Protein AF-A0A161YIM7-F1 (afdb_monomer)

pLDDT: mean 95.8, std 3.32, range [83.38, 98.69]

Structure (mmCIF, N/CA/C/O backbone):
data_AF-A0A161YIM7-F1
#
_entry.id   AF-A0A161YIM7-F1
#
loop_
_atom_site.group_PDB
_atom_site.id
_atom_site.type_symbol
_atom_site.label_atom_id
_atom_site.label_alt_id
_atom_site.label_comp_id
_atom_site.label_asym_id
_atom_site.label_entity_id
_atom_site.label_seq_id
_atom_site.pdbx_PDB_ins_code
_atom_site.Cartn_x
_atom_site.Cartn_y
_atom_site.Cartn_z
_atom_site.occupancy
_atom_site.B_iso_or_equiv
_atom_site.auth_seq_id
_atom_site.auth_comp_id
_atom_site.auth_asym_id
_atom_site.auth_atom_id
_atom_site.pdbx_PDB_model_num
ATOM 1 N N . MET A 1 1 ? 4.394 -6.286 -6.885 1.00 92.19 1 MET A N 1
ATOM 2 C CA . MET A 1 1 ? 4.815 -6.488 -5.472 1.00 92.19 1 MET A CA 1
ATOM 3 C C . MET A 1 1 ? 3.690 -6.049 -4.536 1.00 92.19 1 MET A C 1
ATOM 5 O O . MET A 1 1 ? 2.903 -5.214 -4.961 1.00 92.19 1 MET A O 1
ATOM 9 N N . THR A 1 2 ? 3.612 -6.550 -3.297 1.00 96.69 2 THR A N 1
ATOM 10 C CA . THR A 1 2 ? 2.640 -6.065 -2.295 1.00 96.69 2 THR A CA 1
ATOM 11 C C . THR A 1 2 ? 3.333 -5.645 -0.998 1.00 96.69 2 THR A C 1
ATOM 13 O O . THR A 1 2 ? 4.037 -6.451 -0.395 1.00 96.69 2 THR A O 1
ATOM 16 N N . LEU A 1 3 ? 3.091 -4.413 -0.546 1.00 96.56 3 LEU A N 1
ATOM 17 C CA . LEU A 1 3 ? 3.427 -3.931 0.793 1.00 96.56 3 LEU A CA 1
ATOM 18 C C . LEU A 1 3 ? 2.308 -4.315 1.754 1.00 96.56 3 LEU A C 1
ATOM 20 O O . LEU A 1 3 ? 1.174 -3.858 1.606 1.00 96.56 3 LEU A O 1
ATOM 24 N N . ARG A 1 4 ? 2.618 -5.151 2.743 1.00 97.06 4 ARG A N 1
ATOM 25 C CA . ARG A 1 4 ? 1.654 -5.534 3.772 1.00 97.06 4 ARG A CA 1
ATOM 26 C C . ARG A 1 4 ? 1.942 -4.765 5.049 1.00 97.06 4 ARG A C 1
ATOM 28 O O . ARG A 1 4 ? 3.027 -4.878 5.612 1.00 97.06 4 ARG A O 1
ATOM 35 N N . LEU A 1 5 ? 0.968 -3.970 5.470 1.00 96.06 5 LEU A N 1
ATOM 36 C CA . LEU A 1 5 ? 1.091 -3.071 6.606 1.00 96.06 5 LEU A CA 1
ATOM 37 C C . LEU A 1 5 ? 0.435 -3.707 7.829 1.00 96.06 5 LEU A C 1
ATOM 39 O O . LEU A 1 5 ? -0.696 -4.195 7.759 1.00 96.06 5 LEU A O 1
ATOM 43 N N . PHE A 1 6 ? 1.151 -3.689 8.948 1.00 93.69 6 PHE A N 1
ATOM 44 C CA . PHE A 1 6 ? 0.723 -4.297 10.202 1.00 93.69 6 PHE A CA 1
ATOM 45 C C . PHE A 1 6 ? 0.851 -3.283 11.330 1.00 93.69 6 PHE A C 1
ATOM 47 O O . PHE A 1 6 ? 1.867 -2.603 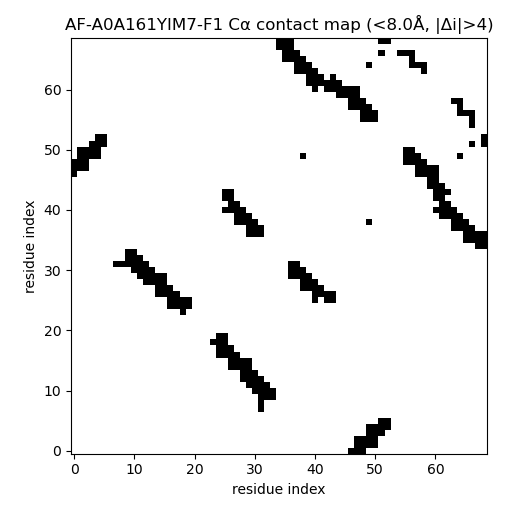11.418 1.00 93.69 6 PHE A O 1
ATOM 54 N N . GLU A 1 7 ? -0.189 -3.194 12.163 1.00 89.81 7 GLU A N 1
ATOM 55 C CA . GLU A 1 7 ? -0.175 -2.489 13.455 1.00 89.81 7 GLU A CA 1
ATOM 56 C C . GLU A 1 7 ? 0.495 -1.100 13.439 1.00 89.81 7 GLU A C 1
ATOM 58 O O . GLU A 1 7 ? 1.214 -0.728 14.361 1.00 89.81 7 GLU A O 1
ATOM 63 N N . LEU A 1 8 ? 0.254 -0.303 12.392 1.00 93.00 8 LEU A N 1
ATOM 64 C CA . LEU A 1 8 ? 0.833 1.038 12.282 1.00 93.00 8 LEU A CA 1
ATOM 65 C C . LEU A 1 8 ? 0.233 1.957 13.352 1.00 93.00 8 LEU A C 1
ATOM 67 O O . LEU A 1 8 ? -0.984 2.123 13.335 1.00 93.00 8 LEU A O 1
ATOM 71 N N . PRO A 1 9 ? 1.003 2.584 14.254 1.00 94.69 9 PRO A N 1
ATOM 72 C CA . PRO A 1 9 ? 0.449 3.548 15.201 1.00 94.69 9 PRO A CA 1
ATOM 73 C C . PRO A 1 9 ? -0.075 4.798 14.482 1.00 94.69 9 PRO A C 1
ATOM 75 O O . PRO A 1 9 ? 0.335 5.117 13.366 1.00 94.69 9 PRO A O 1
ATOM 78 N N . ASP A 1 10 ? -1.006 5.514 15.109 1.00 94.75 10 ASP A N 1
ATOM 79 C CA . ASP A 1 10 ? -1.386 6.834 14.603 1.00 94.75 10 ASP A CA 1
ATOM 80 C C . ASP A 1 10 ? -0.174 7.781 14.610 1.00 94.75 10 ASP A C 1
ATOM 82 O O . ASP A 1 10 ? 0.666 7.714 15.509 1.00 94.75 10 ASP A O 1
ATOM 86 N N . GLY A 1 11 ? -0.062 8.624 13.585 1.00 97.50 11 GLY A N 1
ATOM 87 C CA . GLY A 1 11 ? 1.104 9.477 13.355 1.00 97.50 11 GLY A CA 1
ATOM 88 C C . GLY A 1 11 ? 2.333 8.749 12.799 1.00 97.50 11 GLY A C 1
ATOM 89 O O . GLY A 1 11 ? 3.385 9.373 12.672 1.00 97.50 11 GLY A O 1
ATOM 90 N N . HIS A 1 12 ? 2.229 7.457 12.460 1.00 97.50 12 HIS A N 1
ATOM 91 C CA . HIS A 1 12 ? 3.319 6.709 11.827 1.00 97.50 12 HIS A CA 1
ATOM 92 C C . HIS A 1 12 ? 3.766 7.370 10.520 1.00 97.50 12 HIS A C 1
ATOM 94 O O . HIS A 1 12 ? 2.930 7.736 9.696 1.00 97.50 12 HIS A O 1
ATOM 100 N N . ASP A 1 13 ? 5.078 7.460 10.309 1.00 98.19 13 ASP A N 1
ATOM 101 C CA . ASP A 1 13 ? 5.708 7.929 9.074 1.00 98.19 13 ASP A CA 1
ATOM 102 C C . ASP A 1 13 ? 7.046 7.204 8.895 1.00 98.19 13 ASP A C 1
ATOM 104 O O . ASP A 1 13 ? 7.944 7.313 9.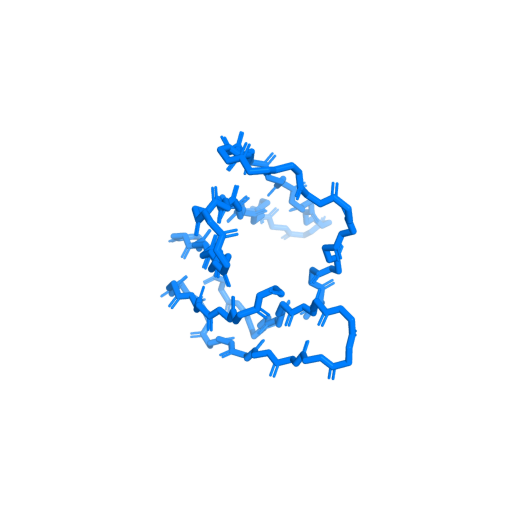733 1.00 98.19 13 ASP A O 1
ATOM 108 N N . SER A 1 14 ? 7.167 6.405 7.838 1.00 97.81 14 SER A N 1
ATOM 109 C CA . SER A 1 14 ? 8.369 5.612 7.582 1.00 97.81 14 SER A CA 1
ATOM 110 C C . SER A 1 14 ? 8.628 5.429 6.102 1.00 97.81 14 SER A C 1
ATOM 112 O O . SER A 1 14 ? 7.6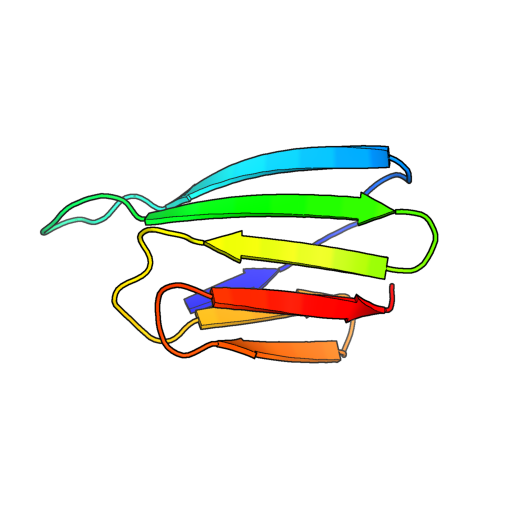91 5.311 5.313 1.00 97.81 14 SER A O 1
ATOM 114 N N . THR A 1 15 ? 9.895 5.238 5.758 1.00 98.31 15 THR A N 1
ATOM 115 C CA . THR A 1 15 ? 10.315 4.855 4.414 1.00 98.31 15 THR A CA 1
ATOM 116 C C . THR A 1 15 ? 10.755 3.395 4.387 1.00 98.31 15 THR A C 1
ATOM 118 O O . THR A 1 15 ? 11.583 2.973 5.192 1.00 98.31 15 THR A O 1
ATOM 121 N N . THR A 1 16 ? 10.213 2.622 3.450 1.00 97.44 16 THR A N 1
ATOM 122 C CA . THR A 1 16 ? 10.638 1.258 3.131 1.00 97.44 16 THR A CA 1
ATOM 123 C C . THR A 1 16 ? 11.323 1.258 1.774 1.00 97.44 16 THR A C 1
ATOM 125 O O . THR A 1 16 ? 10.726 1.657 0.778 1.00 97.44 16 THR A O 1
ATOM 128 N N . THR A 1 17 ? 12.561 0.777 1.729 1.00 97.25 17 THR A N 1
ATOM 129 C CA . THR A 1 17 ? 13.305 0.595 0.482 1.00 97.25 17 THR A CA 1
ATOM 130 C C . THR A 1 17 ? 13.336 -0.882 0.134 1.00 97.25 17 THR A C 1
ATOM 132 O O . THR A 1 17 ? 13.779 -1.711 0.928 1.00 97.25 17 THR A O 1
ATOM 135 N N . VAL A 1 18 ? 12.859 -1.208 -1.060 1.00 95.00 18 VA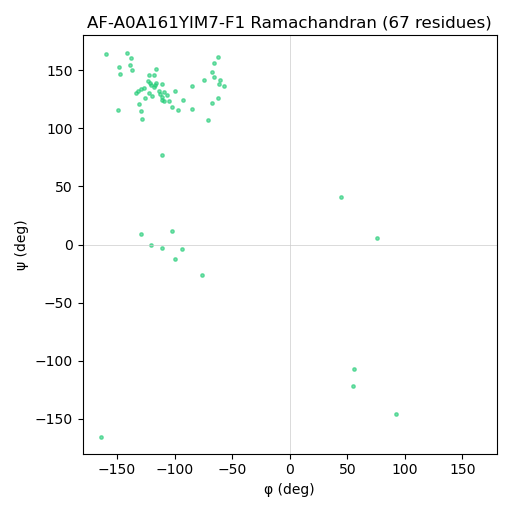L A N 1
ATOM 136 C CA . VAL A 1 18 ? 12.898 -2.551 -1.624 1.00 95.00 18 VAL A CA 1
ATOM 137 C C . VAL A 1 18 ? 14.114 -2.634 -2.544 1.00 95.00 18 VAL A C 1
ATOM 139 O O . VAL A 1 18 ? 14.175 -1.896 -3.533 1.00 95.00 18 VAL A O 1
ATOM 142 N N . PRO A 1 19 ? 15.100 -3.487 -2.227 1.00 94.19 19 PRO A N 1
ATOM 143 C CA . PRO A 1 19 ? 16.259 -3.664 -3.084 1.00 94.19 19 PRO A CA 1
ATOM 144 C C . PRO A 1 19 ? 15.853 -4.320 -4.405 1.00 94.19 19 PRO A C 1
ATOM 146 O O . PRO A 1 19 ? 14.936 -5.139 -4.457 1.00 94.19 19 PRO A O 1
ATOM 149 N N . SER A 1 20 ? 16.573 -3.974 -5.467 1.00 89.50 20 SER A N 1
ATOM 150 C CA . SER A 1 20 ? 16.479 -4.630 -6.766 1.00 89.50 20 SER A CA 1
ATOM 151 C C . SER A 1 20 ? 17.772 -5.394 -7.030 1.00 89.50 20 SER A C 1
ATOM 153 O O . SER A 1 20 ? 18.857 -4.897 -6.735 1.00 89.50 20 SER A O 1
ATOM 155 N N . GLU A 1 21 ? 17.668 -6.605 -7.574 1.00 86.94 21 GLU A N 1
ATOM 156 C CA . GLU A 1 21 ? 18.845 -7.412 -7.928 1.00 86.94 21 GLU A CA 1
ATOM 157 C C . GLU A 1 21 ? 19.527 -6.913 -9.209 1.00 86.94 21 GLU A C 1
ATOM 159 O O . GLU A 1 21 ? 20.721 -7.126 -9.404 1.00 86.94 21 GLU A O 1
ATOM 164 N N . THR A 1 22 ? 18.778 -6.251 -10.095 1.00 85.25 22 THR A N 1
ATOM 165 C CA . THR A 1 22 ? 19.224 -5.926 -11.461 1.00 85.25 22 THR A CA 1
ATOM 166 C C . THR A 1 22 ? 19.048 -4.453 -11.827 1.00 85.25 22 THR A C 1
ATOM 168 O O . THR A 1 22 ? 19.180 -4.094 -12.996 1.00 85.25 22 THR A O 1
ATOM 171 N N . GLY A 1 23 ? 18.696 -3.590 -10.875 1.00 86.00 23 GLY A N 1
ATOM 172 C CA . GLY A 1 23 ? 18.415 -2.182 -11.142 1.00 86.00 23 GLY A CA 1
ATOM 173 C C . GLY A 1 23 ? 18.412 -1.322 -9.886 1.00 86.00 23 GLY A C 1
ATOM 174 O O . GLY A 1 23 ? 18.871 -1.743 -8.829 1.00 86.00 23 GLY A O 1
ATOM 175 N N . GLU A 1 24 ? 17.875 -0.112 -10.017 1.00 93.31 24 GLU A N 1
ATOM 176 C CA . GLU A 1 24 ? 17.726 0.809 -8.890 1.00 93.31 24 GLU A CA 1
ATOM 177 C C . GLU A 1 24 ? 16.723 0.259 -7.860 1.00 93.31 24 GLU A C 1
ATOM 179 O O . GLU A 1 24 ? 15.724 -0.362 -8.253 1.00 93.31 24 GLU A O 1
ATOM 184 N N . PRO A 1 25 ? 16.956 0.476 -6.553 1.00 95.69 25 PRO A N 1
ATOM 185 C CA . PRO A 1 25 ? 15.971 0.157 -5.529 1.00 95.69 25 PRO A CA 1
ATOM 186 C C . PRO A 1 25 ? 14.696 0.991 -5.717 1.00 95.69 25 PRO A C 1
ATOM 188 O O . PRO A 1 25 ? 14.696 2.021 -6.389 1.00 95.69 25 PRO A O 1
ATOM 191 N N . THR A 1 26 ? 13.599 0.541 -5.112 1.00 96.94 26 THR A N 1
ATOM 192 C CA . THR A 1 26 ? 12.325 1.276 -5.097 1.00 96.94 26 THR A CA 1
ATOM 193 C C . THR A 1 26 ? 11.961 1.664 -3.676 1.00 96.94 26 THR A C 1
ATOM 195 O O . THR A 1 26 ? 12.102 0.864 -2.748 1.00 96.94 26 THR A O 1
ATOM 198 N N . THR A 1 27 ? 11.465 2.878 -3.499 1.00 98.19 27 THR A N 1
ATOM 199 C CA . THR A 1 27 ? 11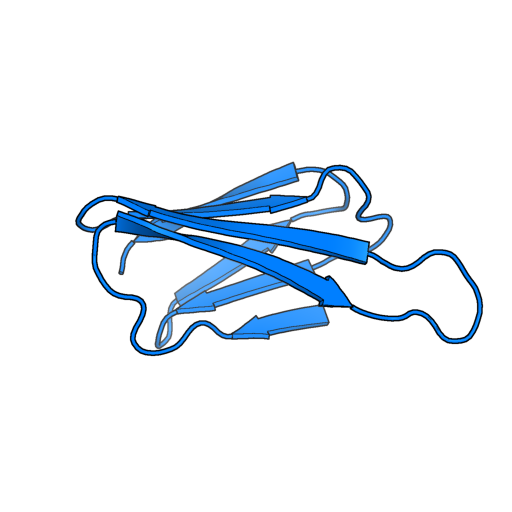.225 3.493 -2.202 1.00 98.19 27 THR A CA 1
ATOM 200 C C . THR A 1 27 ? 9.742 3.775 -2.007 1.00 98.19 27 THR A C 1
ATOM 202 O O . THR A 1 27 ? 9.053 4.266 -2.899 1.00 98.19 27 THR A O 1
ATOM 205 N N . PHE A 1 28 ? 9.249 3.485 -0.805 1.00 98.50 28 PHE A N 1
ATOM 206 C CA . PHE A 1 28 ? 7.858 3.695 -0.424 1.00 98.50 28 PHE A CA 1
ATOM 207 C C . PHE A 1 28 ? 7.788 4.420 0.909 1.00 98.50 28 PHE A C 1
ATOM 209 O O . PHE A 1 28 ? 8.258 3.904 1.924 1.00 98.50 28 PHE A O 1
ATOM 216 N N . ARG A 1 29 ? 7.162 5.592 0.933 1.00 98.56 29 ARG A N 1
ATOM 217 C CA . ARG A 1 29 ? 6.835 6.282 2.180 1.00 98.56 29 ARG A CA 1
ATOM 218 C C . ARG A 1 29 ? 5.435 5.883 2.613 1.00 98.56 29 ARG A C 1
ATOM 220 O O . ARG A 1 29 ? 4.488 6.053 1.857 1.00 98.56 29 ARG A O 1
ATOM 227 N N . THR A 1 30 ? 5.310 5.366 3.827 1.00 98.56 30 THR A N 1
ATOM 228 C CA . THR A 1 30 ? 4.039 4.988 4.450 1.00 98.56 30 THR A CA 1
ATOM 229 C C . THR A 1 30 ? 3.743 5.947 5.586 1.00 98.56 30 THR A C 1
ATOM 231 O O . THR A 1 30 ? 4.544 6.056 6.514 1.00 98.56 30 THR A O 1
ATOM 234 N N . ARG A 1 31 ? 2.579 6.595 5.542 1.00 98.38 31 ARG A N 1
ATOM 235 C CA . ARG A 1 31 ? 2.110 7.507 6.584 1.00 98.38 31 ARG A CA 1
ATOM 236 C 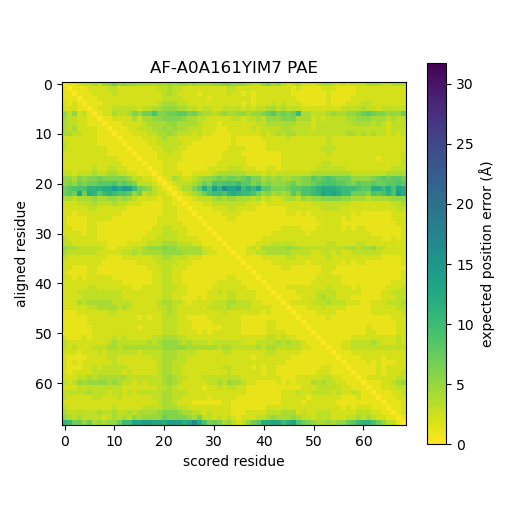C . ARG A 1 31 ? 0.717 7.116 7.063 1.00 98.38 31 ARG A C 1
ATOM 238 O O . ARG A 1 31 ? -0.156 6.851 6.238 1.00 98.38 31 ARG A O 1
ATOM 245 N N . ARG A 1 32 ? 0.494 7.098 8.379 1.00 97.88 32 ARG A N 1
ATOM 246 C CA . ARG A 1 32 ? -0.834 6.920 8.985 1.00 97.88 32 ARG A CA 1
ATOM 247 C C . ARG A 1 32 ? -1.287 8.217 9.649 1.00 97.88 32 ARG A C 1
ATOM 249 O O . ARG A 1 32 ? -0.596 8.749 10.511 1.00 97.88 32 ARG A O 1
ATOM 256 N N . GLU A 1 33 ? -2.484 8.666 9.288 1.00 97.56 33 GLU A N 1
ATOM 257 C CA . GLU A 1 33 ? -3.182 9.789 9.914 1.00 97.56 33 GLU A CA 1
ATOM 258 C C . GLU A 1 33 ? -4.601 9.354 10.303 1.00 97.56 33 GLU A C 1
ATOM 260 O O . GLU A 1 33 ? -5.476 9.123 9.461 1.00 97.56 33 GLU A O 1
ATOM 265 N N . GLY A 1 34 ? -4.838 9.187 11.601 1.00 95.75 34 GLY A N 1
ATOM 266 C CA . GLY A 1 34 ? -6.088 8.695 12.161 1.00 95.75 34 GLY A CA 1
ATOM 267 C C . GLY A 1 34 ? -6.488 7.332 11.592 1.00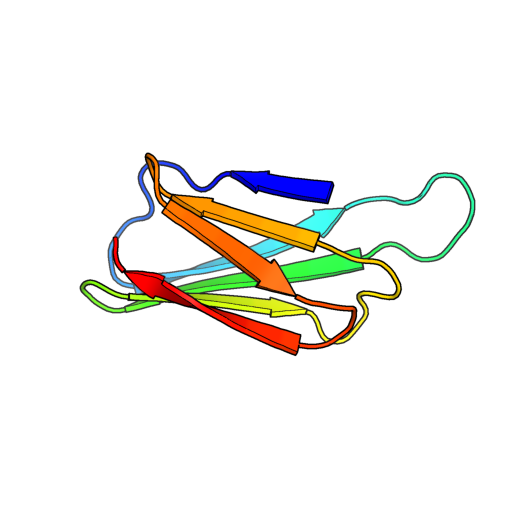 95.75 34 GLY A C 1
ATOM 268 O O . GLY A 1 34 ? -5.921 6.284 11.928 1.00 95.75 34 GLY A O 1
ATOM 269 N N . ARG A 1 35 ? -7.520 7.342 10.740 1.00 94.62 35 ARG A N 1
ATOM 270 C CA . ARG A 1 35 ? -8.090 6.143 10.098 1.00 94.62 35 ARG A CA 1
ATOM 271 C C . ARG A 1 35 ? -7.658 5.962 8.645 1.00 94.62 35 ARG A C 1
ATOM 273 O O . ARG A 1 35 ? -8.248 5.155 7.931 1.00 94.62 35 ARG A O 1
ATOM 280 N N . ARG A 1 36 ? -6.669 6.725 8.189 1.00 96.25 36 ARG A N 1
ATOM 281 C CA . ARG A 1 36 ? -6.175 6.680 6.817 1.00 96.25 36 ARG A CA 1
ATOM 282 C C . ARG A 1 36 ? -4.703 6.326 6.803 1.00 96.25 36 ARG A C 1
ATOM 284 O O . ARG A 1 36 ? -3.926 6.844 7.601 1.00 96.25 36 ARG A O 1
ATOM 291 N N . VAL A 1 37 ? -4.340 5.459 5.872 1.00 97.81 37 VAL A N 1
ATOM 292 C CA . VAL A 1 37 ? -2.955 5.226 5.491 1.00 97.81 37 VAL A CA 1
ATOM 293 C C . VAL A 1 37 ? -2.763 5.702 4.062 1.00 97.81 37 VAL A C 1
ATOM 295 O O . VAL A 1 37 ? -3.552 5.351 3.184 1.00 97.81 37 VAL A O 1
ATOM 298 N N . THR A 1 38 ? -1.700 6.468 3.855 1.00 98.44 38 THR A N 1
ATOM 299 C CA . THR A 1 38 ? -1.214 6.891 2.545 1.00 98.44 38 THR A CA 1
ATOM 300 C C . THR A 1 38 ? 0.133 6.227 2.309 1.00 98.44 38 THR A C 1
ATOM 302 O O . THR A 1 38 ? 1.016 6.274 3.171 1.00 98.44 38 THR A O 1
ATOM 305 N N . VAL A 1 39 ? 0.291 5.594 1.151 1.00 98.56 39 VAL A N 1
ATOM 306 C CA . VAL A 1 39 ? 1.582 5.084 0.691 1.00 98.56 39 VAL A CA 1
ATOM 307 C C . VAL A 1 39 ? 1.925 5.764 -0.617 1.00 98.56 39 VAL A C 1
ATOM 309 O O . VAL A 1 39 ? 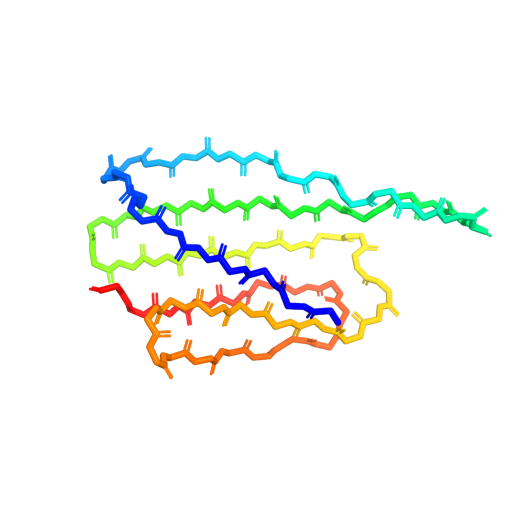1.122 5.751 -1.547 1.00 98.56 39 VAL A O 1
ATOM 312 N N . THR A 1 40 ? 3.119 6.332 -0.685 1.00 98.69 40 THR A N 1
ATOM 313 C CA . THR A 1 40 ? 3.625 7.050 -1.855 1.00 98.69 40 THR A CA 1
ATOM 314 C C . THR A 1 40 ? 4.910 6.405 -2.332 1.00 98.69 40 THR A C 1
ATOM 316 O O . THR A 1 40 ? 5.771 6.062 -1.518 1.00 98.69 40 THR A O 1
ATOM 319 N N . SER A 1 41 ? 5.054 6.282 -3.647 1.00 98.44 41 SER A N 1
ATOM 320 C CA . SER A 1 41 ? 6.337 6.024 -4.290 1.00 98.44 41 SER A CA 1
ATOM 321 C C . SER A 1 41 ? 6.528 6.986 -5.452 1.00 98.44 41 SER A C 1
ATOM 323 O O . SER A 1 41 ? 5.639 7.129 -6.287 1.00 98.44 41 SER A O 1
ATOM 325 N N . ASP A 1 42 ? 7.700 7.611 -5.507 1.00 98.25 42 ASP A N 1
ATOM 326 C CA . ASP A 1 42 ? 8.094 8.514 -6.593 1.00 98.25 42 ASP A CA 1
ATOM 327 C C . ASP A 1 42 ? 9.008 7.820 -7.621 1.00 98.25 42 ASP A C 1
ATOM 329 O O . ASP A 1 42 ? 9.255 8.348 -8.704 1.00 98.25 42 ASP A O 1
ATOM 333 N N . ASP A 1 43 ? 9.525 6.632 -7.290 1.00 97.06 43 ASP A N 1
ATOM 334 C CA . ASP A 1 43 ? 10.530 5.895 -8.062 1.00 97.06 43 ASP A CA 1
ATOM 335 C C . ASP A 1 43 ? 10.060 4.501 -8.517 1.00 97.06 43 ASP A C 1
ATOM 337 O O . ASP A 1 43 ? 10.800 3.808 -9.222 1.00 97.06 43 ASP A O 1
ATOM 341 N N . ALA A 1 44 ? 8.831 4.092 -8.177 1.00 96.50 44 ALA A N 1
ATOM 342 C CA . ALA A 1 44 ? 8.246 2.841 -8.643 1.00 96.50 44 ALA A CA 1
ATOM 343 C C . ALA A 1 44 ? 8.085 2.823 -10.168 1.00 96.50 44 ALA A C 1
ATOM 345 O O . ALA A 1 44 ? 7.442 3.676 -10.777 1.00 96.50 44 ALA A O 1
ATOM 346 N N . ARG A 1 45 ? 8.643 1.782 -10.793 1.00 94.69 45 ARG A N 1
ATOM 347 C CA . ARG A 1 45 ? 8.617 1.574 -12.256 1.00 94.69 45 ARG A CA 1
ATOM 348 C C . ARG A 1 45 ? 7.742 0.400 -12.688 1.00 94.69 45 ARG A C 1
ATOM 350 O O . ARG A 1 45 ? 7.632 0.123 -13.876 1.00 94.69 45 ARG A O 1
ATOM 357 N N . ALA A 1 46 ? 7.166 -0.319 -11.730 1.00 93.94 46 ALA A N 1
ATOM 358 C CA . ALA A 1 46 ? 6.376 -1.522 -11.954 1.00 93.94 46 ALA A CA 1
ATOM 359 C C . ALA A 1 46 ? 5.131 -1.523 -11.053 1.00 93.94 46 ALA A C 1
ATOM 361 O O . ALA A 1 46 ? 5.131 -0.829 -10.032 1.00 93.94 46 ALA A O 1
ATOM 362 N N . PRO A 1 47 ? 4.096 -2.319 -11.382 1.00 97.12 47 PRO A N 1
ATOM 363 C CA . PRO A 1 47 ? 2.870 -2.374 -10.598 1.00 97.12 47 PRO A CA 1
ATOM 364 C C . PRO A 1 47 ? 3.112 -2.844 -9.160 1.00 97.12 47 PRO A C 1
ATOM 366 O O . PRO A 1 47 ? 3.838 -3.819 -8.888 1.00 97.12 47 PRO A O 1
ATOM 369 N N . TRP A 1 48 ? 2.441 -2.186 -8.223 1.00 97.94 48 TRP A N 1
ATOM 370 C CA . TRP A 1 48 ? 2.525 -2.499 -6.803 1.00 97.94 48 TRP A CA 1
ATOM 371 C C . TRP A 1 48 ? 1.169 -2.374 -6.116 1.00 97.94 48 TRP A C 1
ATOM 373 O O . TRP A 1 48 ? 0.198 -1.855 -6.662 1.00 97.94 48 TRP A O 1
ATOM 383 N N . ALA A 1 49 ? 1.087 -2.938 -4.917 1.00 98.12 49 ALA A N 1
ATOM 384 C CA . ALA A 1 49 ? -0.120 -2.945 -4.114 1.00 98.12 49 ALA A CA 1
ATOM 385 C C . ALA A 1 49 ? 0.199 -2.677 -2.647 1.00 98.12 49 ALA A C 1
ATOM 387 O O . ALA A 1 49 ? 1.283 -3.012 -2.167 1.00 98.12 49 ALA A O 1
ATOM 388 N N . VAL A 1 50 ? -0.781 -2.144 -1.928 1.00 98.19 50 VAL A N 1
ATOM 389 C CA . VAL A 1 50 ? -0.762 -2.005 -0.471 1.00 98.19 50 VAL A CA 1
ATOM 390 C C . VAL A 1 50 ? -1.895 -2.824 0.104 1.00 98.19 50 VAL A C 1
ATOM 392 O O . VAL A 1 50 ? -3.019 -2.762 -0.396 1.00 98.19 50 VAL A O 1
ATOM 395 N N . GLN A 1 51 ? -1.601 -3.564 1.168 1.00 97.69 51 GLN A N 1
ATOM 396 C CA . GLN A 1 51 ? -2.578 -4.340 1.908 1.00 97.69 51 GLN A CA 1
ATOM 397 C C . GLN A 1 51 ? -2.615 -3.937 3.385 1.00 97.69 51 GLN A C 1
ATOM 399 O O . GLN A 1 51 ? -1.586 -3.944 4.063 1.00 97.69 51 GLN A O 1
ATOM 404 N N . VAL A 1 52 ? -3.826 -3.679 3.883 1.00 95.12 52 VAL A N 1
ATOM 405 C CA . VAL A 1 52 ? -4.153 -3.464 5.301 1.00 95.12 52 VAL A CA 1
ATOM 406 C C . VAL A 1 52 ? -5.330 -4.370 5.651 1.00 95.12 52 VAL A C 1
ATOM 408 O O . VAL A 1 52 ? -6.430 -4.199 5.122 1.00 95.12 52 VAL A O 1
ATOM 411 N N . GLY A 1 53 ? -5.113 -5.349 6.534 1.00 92.25 53 GLY A N 1
ATOM 412 C CA . GLY A 1 53 ? -6.109 -6.397 6.780 1.00 92.25 53 GLY A CA 1
ATOM 413 C C . GLY A 1 53 ? -6.494 -7.098 5.470 1.00 92.25 53 GLY A C 1
ATOM 414 O O . GLY A 1 53 ? -5.615 -7.594 4.760 1.00 92.25 53 GLY A O 1
ATOM 415 N N . ASP A 1 54 ? -7.785 -7.074 5.133 1.00 94.44 54 ASP A N 1
ATOM 416 C CA . ASP A 1 54 ? -8.335 -7.642 3.891 1.00 94.44 54 ASP A CA 1
ATOM 417 C C . ASP A 1 54 ? -8.447 -6.625 2.740 1.00 94.44 54 ASP A C 1
ATOM 419 O O . ASP A 1 54 ? -8.833 -6.973 1.623 1.00 94.44 54 ASP A O 1
ATOM 423 N N . ARG A 1 55 ? -8.126 -5.349 2.988 1.00 95.12 55 ARG A N 1
ATOM 424 C CA . ARG A 1 55 ? -8.210 -4.287 1.977 1.00 95.12 55 ARG A CA 1
ATOM 425 C C . ARG A 1 55 ? -6.939 -4.244 1.149 1.00 95.12 55 ARG A C 1
ATOM 427 O O . ARG A 1 55 ? -5.844 -4.270 1.705 1.00 95.12 55 ARG A O 1
ATOM 434 N N . VAL A 1 56 ? -7.098 -4.111 -0.167 1.00 97.38 56 VAL A N 1
ATOM 435 C CA . VAL A 1 56 ? -5.993 -4.002 -1.125 1.00 97.38 56 VAL A CA 1
ATOM 436 C C . VAL A 1 56 ? -6.259 -2.860 -2.099 1.00 97.38 56 VAL A C 1
ATOM 438 O O . VAL A 1 56 ? -7.329 -2.811 -2.705 1.00 97.38 56 VAL A O 1
ATOM 441 N N . VAL A 1 57 ? -5.272 -1.985 -2.290 1.00 98.00 57 VAL A N 1
ATOM 442 C CA . VAL A 1 57 ? -5.261 -0.959 -3.350 1.00 98.00 57 VAL A CA 1
ATOM 443 C C . VAL A 1 57 ? -4.020 -1.160 -4.212 1.00 98.00 57 VAL A C 1
ATOM 445 O O . VAL A 1 57 ? -2.990 -1.613 -3.712 1.00 98.00 57 VAL A O 1
ATOM 448 N N . ARG A 1 58 ? -4.139 -0.883 -5.512 1.00 98.00 58 ARG A N 1
ATOM 449 C CA . ARG A 1 58 ? -3.074 -1.038 -6.511 1.00 98.00 58 ARG A CA 1
ATOM 450 C C . ARG A 1 58 ? -2.693 0.315 -7.096 1.00 98.00 58 ARG A C 1
ATOM 452 O O . ARG A 1 58 ? -3.554 1.183 -7.184 1.00 98.00 58 ARG A O 1
ATOM 459 N N . ALA A 1 59 ? -1.439 0.425 -7.511 1.00 97.94 59 ALA A N 1
ATOM 460 C CA . ALA A 1 59 ? -0.889 1.551 -8.251 1.00 97.94 59 ALA A CA 1
ATOM 461 C C . ALA A 1 59 ? 0.006 1.053 -9.389 1.00 97.94 59 ALA A C 1
ATOM 463 O O . ALA A 1 59 ? 0.645 -0.004 -9.297 1.00 97.94 59 ALA A O 1
ATOM 464 N N . GLU A 1 60 ? 0.056 1.846 -10.453 1.00 97.19 60 GLU A N 1
ATOM 465 C CA . GLU A 1 60 ? 0.759 1.528 -11.694 1.00 97.19 60 GLU A CA 1
ATOM 466 C C . GLU A 1 60 ? 1.973 2.461 -11.849 1.00 97.19 60 GLU A C 1
ATOM 468 O O . GLU A 1 60 ? 1.950 3.432 -12.599 1.00 97.19 60 GLU A O 1
ATOM 473 N N . GLY A 1 61 ? 3.051 2.172 -11.108 1.00 96.31 61 GLY A N 1
ATOM 474 C CA . GLY A 1 61 ? 4.280 2.977 -11.106 1.00 96.31 61 GLY A CA 1
ATOM 475 C C . GLY A 1 61 ? 4.307 4.052 -10.015 1.00 96.31 61 GLY A C 1
ATOM 476 O O . GLY A 1 61 ? 3.835 3.810 -8.905 1.00 96.31 61 GLY A O 1
ATOM 477 N N . ALA A 1 62 ? 4.916 5.203 -10.301 1.00 97.88 62 ALA A N 1
ATOM 478 C CA . ALA A 1 62 ? 5.073 6.296 -9.346 1.00 97.88 62 ALA A CA 1
ATOM 479 C C . ALA A 1 62 ? 3.723 6.980 -9.074 1.00 97.88 62 ALA A C 1
ATOM 481 O O . ALA A 1 62 ? 3.181 7.682 -9.928 1.00 97.88 62 ALA A O 1
ATOM 482 N N . GLU A 1 63 ? 3.167 6.741 -7.889 1.00 98.19 63 GLU A N 1
ATOM 483 C CA . GLU A 1 63 ? 1.832 7.181 -7.491 1.00 98.19 63 GLU A CA 1
ATOM 484 C C . GLU A 1 63 ? 1.700 7.188 -5.956 1.00 98.19 63 GLU A C 1
ATOM 486 O O . GLU A 1 63 ? 2.494 6.588 -5.225 1.00 98.19 63 GLU A O 1
ATOM 491 N N . SER A 1 64 ? 0.669 7.874 -5.458 1.00 98.00 64 SER A N 1
ATOM 492 C CA . SER A 1 64 ? 0.200 7.762 -4.077 1.00 98.00 64 SER A CA 1
ATOM 493 C C . SER A 1 64 ? -1.141 7.041 -4.013 1.00 98.00 64 SER A C 1
ATOM 495 O O . SER A 1 64 ? -2.079 7.419 -4.709 1.00 98.00 64 SER A O 1
ATOM 497 N N . VAL A 1 65 ? -1.254 6.056 -3.124 1.00 98.19 65 VAL A N 1
ATOM 498 C CA . VAL A 1 65 ? -2.511 5.351 -2.845 1.00 98.19 65 VAL A CA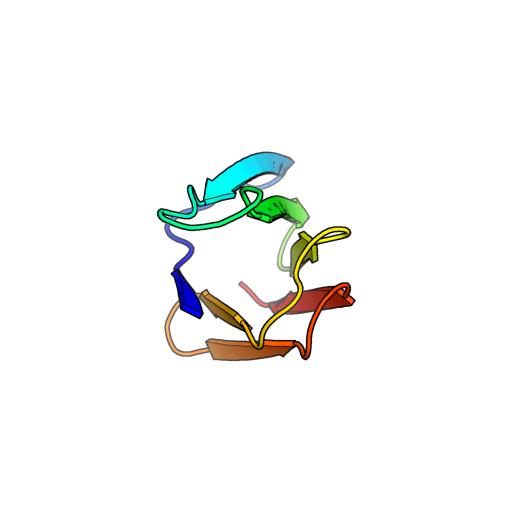 1
ATOM 499 C C . VAL A 1 65 ? -2.935 5.556 -1.403 1.00 98.19 65 VAL A C 1
ATOM 501 O O . VAL A 1 65 ? -2.108 5.610 -0.491 1.00 98.19 65 VAL A O 1
ATOM 504 N N . GLU A 1 66 ? -4.245 5.623 -1.193 1.00 97.38 66 GLU A N 1
ATOM 505 C CA . GLU A 1 66 ? -4.842 5.772 0.128 1.00 97.38 66 GLU A CA 1
ATOM 506 C C . GLU A 1 66 ? -5.814 4.636 0.412 1.00 97.38 66 GLU A C 1
ATOM 508 O O . GLU A 1 66 ? -6.577 4.205 -0.456 1.00 97.38 66 GLU A O 1
ATOM 513 N N . LEU A 1 67 ? -5.809 4.156 1.651 1.00 95.56 67 LEU A N 1
ATOM 514 C CA . LEU A 1 67 ? -6.766 3.162 2.118 1.00 95.56 67 LEU A CA 1
ATOM 515 C C . LEU A 1 67 ? -7.091 3.355 3.605 1.00 95.56 67 LEU A C 1
ATOM 517 O O . LEU A 1 67 ? -6.238 3.786 4.387 1.00 95.56 67 LEU A O 1
ATOM 521 N N . PRO A 1 68 ? -8.333 3.047 4.014 1.00 92.75 68 PRO A N 1
ATOM 522 C CA . PRO A 1 68 ? -8.724 3.112 5.412 1.00 92.75 68 PRO A CA 1
ATOM 523 C C . PRO A 1 68 ? -8.137 1.942 6.220 1.00 92.75 68 PRO A C 1
ATOM 525 O O . PRO A 1 68 ? -8.114 0.804 5.740 1.00 92.75 68 PRO A O 1
ATOM 528 N N . VAL A 1 69 ? -7.725 2.233 7.460 1.00 83.38 69 VAL A N 1
ATOM 529 C CA . VAL A 1 69 ? -7.297 1.269 8.500 1.00 83.38 69 VAL A CA 1
ATOM 530 C C . VAL A 1 69 ? -8.445 0.941 9.444 1.00 83.38 69 VAL A C 1
ATOM 532 O O . VAL A 1 69 ? -9.074 1.890 9.968 1.00 83.38 69 VAL A O 1
#

Solvent-accessible surface area (backbone atoms only — not comparable to full-atom values): 4038 Å² total; per-residue (Å²): 92,74,51,77,59,71,92,75,53,72,71,35,73,49,76,50,74,46,83,45,97,88,58,77,60,33,49,34,40,42,37,28,58,81,54,37,36,41,41,36,23,86,60,32,84,54,59,35,31,44,31,45,87,92,47,74,50,75,44,84,25,56,45,74,51,74,49,74,107

InterPro domains:
  IPR013780 Glycosyl hydrolase, all-beta [G3DSA:2.60.40.1180] (1-68)

Nearest PDB structures (foldseek):
  5aoq-assembly1_B  TM=3.082E-01  e=6.663E+00  Bombyx mori
  7nd9-assembly1_B  TM=2.829E-01  e=5.340E+00  Severe acute respiratory syndrome coronavirus 2

Sequence (69 aa):
MTLRLFELPDGHDSTTTVPSETGEPTTFRTRREGRRVTVTSDDARAPWAVQVGDRVVRAEGAESVELPV

Mean predicted aligned error: 2.51 Å

Secondary structure (DSSP, 8-state):
-EEEE-SPPTT-EEEEEE--SSS--EEEEEEEETTEEEEEESS--SEEEEEETTEEEEEESSEEEEEE-

Radius of gyration: 11.66 Å; Cα contacts (8 Å, |Δi|>4): 150; chains: 1; bounding box: 28×17×28 Å

Organism: NCBI:txid43678

Foldseek 3Di:
DEAEDDDADAQDWDKDWADDPPDHIWIWIWGHHDFKIKIFTQAFQAKYWYDDPHDIDIDGGGDMDMDTD